Protein AF-A0A5N6I5F0-F1 (afdb_monomer_lite)

Secondary structure (DSSP, 8-state):
-HHHHHHHHHHH-TTS-EEEE---SB-SSHHHHHS-TTHHHIIIIIIHHHHGGGPBPHHHHHHHHHHHHHBTTS--TT-SS--SB---TT-PPB-TTSSBT-SEEEE-TTSPBP--HHHHHHHHHTTHHHHHHHHHHHHHHHHHT-

pLDDT: mean 90.55, std 6.47, range [55.38, 96.44]

Structure (mmCIF, N/CA/C/O backbone):
data_AF-A0A5N6I5F0-F1
#
_entry.id   AF-A0A5N6I5F0-F1
#
loop_
_atom_site.group_PDB
_atom_site.id
_atom_site.type_symbol
_atom_site.label_atom_id
_atom_site.label_alt_id
_atom_site.label_comp_id
_atom_site.label_asym_id
_atom_site.label_entity_id
_atom_site.label_seq_id
_atom_site.pdbx_PDB_ins_code
_atom_site.Cartn_x
_atom_site.Cartn_y
_atom_site.Cartn_z
_atom_site.occupancy
_atom_site.B_iso_or_equiv
_atom_site.auth_seq_id
_atom_site.auth_comp_id
_atom_site.auth_asym_id
_atom_site.auth_atom_id
_atom_site.pdbx_PDB_model_num
ATOM 1 N N . MET A 1 1 ? -7.491 1.303 -7.342 1.00 65.56 1 MET A N 1
ATOM 2 C CA . MET A 1 1 ? -8.040 -0.039 -7.060 1.00 65.56 1 MET A CA 1
ATOM 3 C C . MET A 1 1 ? -7.618 -0.497 -5.669 1.00 65.56 1 MET A C 1
ATOM 5 O O . MET A 1 1 ? -8.425 -0.384 -4.761 1.00 65.56 1 MET A O 1
ATOM 9 N N . THR A 1 2 ? -6.350 -0.867 -5.461 1.00 83.62 2 THR A N 1
ATOM 10 C CA . THR A 1 2 ? -5.879 -1.560 -4.247 1.00 83.62 2 THR A CA 1
ATOM 11 C C . THR A 1 2 ? -6.197 -0.850 -2.929 1.00 83.62 2 THR A C 1
ATOM 13 O O . THR A 1 2 ? -6.735 -1.485 -2.034 1.00 83.62 2 THR A O 1
ATOM 16 N N . SER A 1 3 ? -5.971 0.465 -2.807 1.00 89.12 3 SER A N 1
ATOM 17 C CA . SER A 1 3 ? -6.288 1.199 -1.565 1.00 89.12 3 SER A CA 1
ATOM 18 C C . SER A 1 3 ? -7.762 1.107 -1.162 1.00 89.12 3 SER A C 1
ATOM 20 O O . SER A 1 3 ? -8.067 0.902 0.007 1.00 89.12 3 SER A O 1
ATOM 22 N N . LEU A 1 4 ? -8.668 1.243 -2.135 1.00 91.50 4 LEU A N 1
ATOM 23 C CA . LEU A 1 4 ? -10.109 1.210 -1.889 1.00 91.50 4 LEU A CA 1
ATOM 24 C C . LEU A 1 4 ? -10.593 -0.213 -1.582 1.00 91.50 4 LEU A C 1
ATOM 26 O O . LEU A 1 4 ? -11.449 -0.399 -0.725 1.00 91.50 4 LEU A O 1
ATOM 30 N N . SER A 1 5 ? -9.998 -1.220 -2.228 1.00 91.31 5 SER A N 1
ATOM 31 C CA . SER A 1 5 ? -10.245 -2.628 -1.906 1.00 91.31 5 SER A CA 1
ATOM 32 C C . SER A 1 5 ? -9.801 -2.969 -0.478 1.00 91.31 5 SER A C 1
ATOM 34 O O . SER A 1 5 ? -10.543 -3.629 0.239 1.00 91.31 5 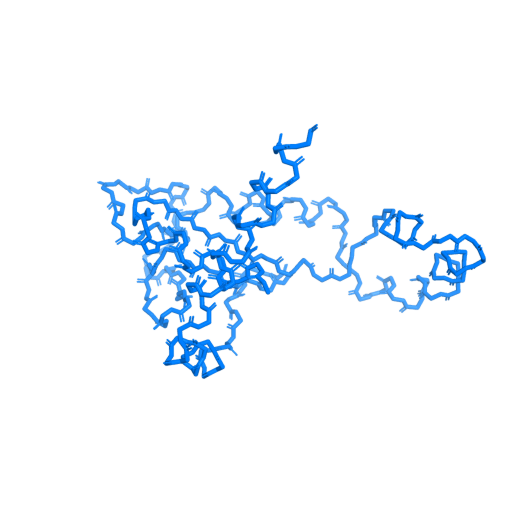SER A O 1
ATOM 36 N N . MET A 1 6 ? -8.639 -2.480 -0.025 1.00 91.69 6 MET A N 1
ATOM 37 C CA . MET A 1 6 ? -8.177 -2.693 1.357 1.00 91.69 6 MET A CA 1
ATOM 38 C C . MET A 1 6 ? -9.091 -2.020 2.385 1.00 91.69 6 MET A C 1
ATOM 40 O O . MET A 1 6 ? -9.350 -2.591 3.439 1.00 91.69 6 MET A O 1
ATOM 44 N N . GLU A 1 7 ? -9.628 -0.837 2.077 1.00 90.94 7 GLU A N 1
ATOM 45 C CA . GLU A 1 7 ? -10.625 -0.174 2.926 1.00 90.94 7 GLU A CA 1
ATOM 46 C C . GLU A 1 7 ? -11.938 -0.973 2.999 1.00 90.94 7 GLU A C 1
ATOM 48 O O . GLU A 1 7 ? -12.493 -1.152 4.086 1.00 90.94 7 GLU A O 1
ATOM 53 N N . HIS A 1 8 ? -12.407 -1.508 1.865 1.00 93.06 8 HIS A N 1
ATOM 54 C CA . HIS A 1 8 ? -13.565 -2.404 1.828 1.00 93.06 8 HIS A CA 1
ATOM 55 C C . HIS A 1 8 ? -13.337 -3.656 2.692 1.00 93.06 8 HIS A C 1
ATOM 57 O O . HIS A 1 8 ? -14.166 -3.988 3.541 1.00 93.06 8 HIS A O 1
ATOM 63 N N . LEU A 1 9 ? -12.183 -4.308 2.533 1.00 93.56 9 LEU A N 1
ATOM 64 C CA . LEU A 1 9 ? -11.816 -5.506 3.285 1.00 93.56 9 LEU A CA 1
ATOM 65 C C . LEU A 1 9 ? -11.667 -5.238 4.786 1.00 93.56 9 LEU A C 1
ATOM 67 O O . LEU A 1 9 ? -12.171 -6.019 5.586 1.00 93.56 9 LEU A O 1
ATOM 71 N N . ALA A 1 10 ? -11.064 -4.118 5.190 1.00 93.00 10 ALA A N 1
ATOM 72 C CA . ALA A 1 10 ? -10.953 -3.741 6.601 1.00 93.00 10 ALA A CA 1
ATOM 73 C C . ALA A 1 10 ? -12.324 -3.491 7.252 1.00 93.00 10 ALA A C 1
ATOM 75 O O . ALA A 1 10 ? -12.526 -3.785 8.432 1.00 93.00 10 ALA A O 1
ATOM 76 N N . LYS A 1 11 ? -13.295 -2.975 6.485 1.00 92.94 11 LYS A N 1
ATOM 77 C CA . LYS A 1 11 ? -14.683 -2.806 6.936 1.00 92.94 11 LYS A CA 1
ATOM 78 C C . LYS A 1 11 ? -15.399 -4.151 7.093 1.00 92.94 11 LYS A C 1
ATOM 80 O O . LYS A 1 11 ? -16.117 -4.328 8.076 1.00 92.94 11 LYS A O 1
ATOM 85 N N . ALA A 1 12 ? -15.203 -5.079 6.155 1.00 94.38 12 ALA A N 1
ATOM 86 C CA . ALA A 1 12 ? -15.799 -6.418 6.187 1.00 94.38 12 ALA A CA 1
ATOM 87 C C . ALA A 1 12 ? -15.151 -7.341 7.240 1.00 94.38 12 ALA A C 1
ATOM 89 O O . ALA A 1 12 ? -15.838 -8.129 7.887 1.00 94.38 12 ALA A O 1
ATOM 90 N N . HIS A 1 13 ? -13.843 -7.197 7.463 1.00 94.94 13 HIS A N 1
ATOM 91 C CA . HIS A 1 13 ? -13.031 -8.022 8.357 1.00 94.94 13 HIS A CA 1
ATOM 92 C C . HIS A 1 13 ? -12.301 -7.154 9.394 1.00 94.94 13 HIS A C 1
ATOM 94 O O . HIS A 1 13 ? -11.076 -7.032 9.359 1.00 94.94 13 HIS A O 1
ATOM 100 N N . PRO A 1 14 ? -13.020 -6.560 10.363 1.00 93.88 14 PRO A N 1
ATOM 101 C CA . PRO A 1 14 ? -12.446 -5.575 11.280 1.00 93.88 14 PRO A CA 1
ATOM 102 C C . PRO A 1 14 ? -11.393 -6.143 12.244 1.00 93.88 14 PRO A C 1
ATOM 104 O O . PRO A 1 14 ? -10.700 -5.370 12.897 1.00 93.88 14 PRO A O 1
ATOM 107 N N . SER A 1 15 ? -11.269 -7.466 12.363 1.00 93.56 15 SER A N 1
ATOM 108 C CA . SER A 1 15 ? -10.224 -8.142 13.146 1.00 93.56 15 SER A CA 1
ATOM 109 C C . SER A 1 15 ? -8.905 -8.328 12.384 1.00 93.56 15 SER A C 1
ATOM 111 O O . SER A 1 15 ? -7.926 -8.788 12.972 1.00 93.56 15 SER A O 1
ATOM 113 N N . VAL A 1 16 ? -8.867 -7.985 11.093 1.00 93.38 16 VAL A N 1
ATOM 114 C CA . VAL A 1 16 ? -7.694 -8.098 10.218 1.00 93.38 16 VAL A CA 1
ATOM 115 C C . VAL A 1 16 ? -7.156 -6.702 9.901 1.00 93.38 16 VAL A C 1
ATOM 117 O O . VAL A 1 16 ? -7.923 -5.757 9.717 1.00 93.38 16 VAL A O 1
ATOM 120 N N . SER A 1 17 ? -5.829 -6.572 9.871 1.00 93.69 17 SER A N 1
ATOM 121 C CA . SER A 1 17 ? -5.149 -5.349 9.445 1.00 93.69 17 SER A CA 1
ATOM 122 C C . SER A 1 17 ? -4.763 -5.456 7.975 1.00 93.69 17 SER A C 1
ATOM 124 O O . SER A 1 17 ? -4.223 -6.476 7.544 1.00 93.69 17 SER A O 1
ATOM 126 N N . PHE A 1 18 ? -5.028 -4.401 7.211 1.00 94.69 18 PHE A N 1
ATOM 127 C CA . PHE A 1 18 ? -4.712 -4.314 5.793 1.00 94.69 18 PHE A CA 1
ATOM 128 C C . PHE A 1 18 ? -3.752 -3.156 5.545 1.00 94.69 18 PHE A C 1
ATOM 130 O O . PHE A 1 18 ? -4.029 -2.005 5.885 1.00 94.69 18 PHE A O 1
ATOM 137 N N . VAL A 1 19 ? -2.621 -3.453 4.912 1.00 93.88 19 VAL A N 1
ATOM 138 C CA . VAL A 1 19 ? -1.569 -2.473 4.642 1.00 93.88 19 VAL A CA 1
ATOM 139 C C . VAL A 1 19 ? -1.305 -2.429 3.143 1.00 93.88 19 VAL A C 1
ATOM 141 O O . VAL A 1 19 ? -0.988 -3.443 2.527 1.00 93.88 19 VAL A O 1
ATOM 144 N N . HIS A 1 20 ? -1.418 -1.245 2.548 1.00 94.00 20 HIS A N 1
ATOM 145 C CA . HIS A 1 20 ? -1.027 -0.993 1.166 1.00 94.00 20 HIS A CA 1
ATOM 146 C C . HIS A 1 20 ? 0.159 -0.028 1.152 1.00 94.00 20 HIS A C 1
ATOM 148 O O . HIS A 1 20 ? 0.057 1.125 1.573 1.00 94.00 20 HIS A O 1
ATOM 154 N N . VAL A 1 21 ? 1.302 -0.529 0.687 1.00 94.25 21 VAL A N 1
ATOM 155 C CA . VAL A 1 21 ? 2.592 0.163 0.745 1.00 94.25 21 VAL A CA 1
ATOM 156 C C . VAL A 1 21 ? 3.009 0.583 -0.655 1.00 94.25 21 VAL A C 1
ATOM 158 O O . VAL A 1 21 ? 2.998 -0.225 -1.581 1.00 94.25 21 VAL A O 1
ATOM 161 N N . TYR A 1 22 ? 3.427 1.836 -0.803 1.00 93.06 22 TYR A N 1
ATOM 162 C CA . TYR A 1 22 ? 4.212 2.269 -1.951 1.00 93.06 22 TYR A CA 1
ATOM 163 C C . TYR A 1 22 ? 5.705 2.187 -1.593 1.00 93.06 22 TYR A C 1
ATOM 165 O O . TYR A 1 22 ? 6.179 3.057 -0.863 1.00 93.06 22 TYR A O 1
ATOM 173 N N . PRO A 1 23 ? 6.461 1.189 -2.092 1.00 92.44 23 PRO A N 1
ATOM 174 C CA . PRO A 1 23 ? 7.854 0.952 -1.697 1.00 92.44 23 PRO A CA 1
ATOM 175 C C . PRO A 1 23 ? 8.847 1.993 -2.234 1.00 92.44 23 PRO A C 1
ATOM 177 O O . PRO A 1 23 ? 10.020 1.949 -1.883 1.00 92.44 23 PRO A O 1
ATOM 180 N N . GLY A 1 24 ? 8.405 2.916 -3.093 1.00 91.12 24 GLY A N 1
ATOM 181 C CA . GLY A 1 24 ? 9.308 3.722 -3.912 1.00 91.12 24 GLY A CA 1
ATOM 182 C C . GLY A 1 24 ? 9.847 2.936 -5.116 1.00 91.12 24 GLY A C 1
ATOM 183 O O . GLY A 1 24 ? 9.388 1.825 -5.391 1.00 91.12 24 GLY A O 1
ATOM 184 N N . PRO A 1 25 ? 10.791 3.510 -5.879 1.00 92.06 25 PRO A N 1
ATOM 185 C CA . PRO A 1 25 ? 11.475 2.791 -6.947 1.00 92.06 25 PRO A CA 1
ATOM 186 C C . PRO A 1 25 ? 12.359 1.695 -6.342 1.00 92.06 25 PRO A C 1
ATOM 188 O O . PRO A 1 25 ? 13.200 1.997 -5.505 1.00 92.06 25 PRO A O 1
ATOM 191 N N . VAL A 1 26 ? 12.202 0.442 -6.771 1.00 92.56 26 VAL A N 1
ATOM 192 C CA . VAL A 1 26 ? 13.017 -0.692 -6.298 1.00 92.56 26 VAL A CA 1
ATOM 193 C C . VAL A 1 26 ? 13.584 -1.436 -7.499 1.00 92.56 26 VAL A C 1
ATOM 195 O O . VAL A 1 26 ? 12.868 -1.669 -8.477 1.00 92.56 26 VAL A O 1
ATOM 198 N N . GLY A 1 27 ? 14.861 -1.822 -7.415 1.00 90.31 27 GLY A N 1
ATOM 199 C CA . GLY A 1 27 ? 15.595 -2.546 -8.460 1.00 90.31 27 GLY A CA 1
ATOM 200 C C . GLY A 1 27 ? 15.126 -3.982 -8.650 1.00 90.31 27 GLY A C 1
ATOM 201 O O . GLY A 1 27 ? 15.829 -4.925 -8.309 1.00 90.31 27 GLY A O 1
ATOM 202 N N . THR A 1 28 ? 13.918 -4.136 -9.179 1.00 91.12 28 THR A N 1
ATOM 203 C CA . THR A 1 28 ? 13.291 -5.412 -9.534 1.00 91.12 28 THR A CA 1
ATOM 204 C C . THR A 1 28 ? 13.263 -5.585 -11.051 1.00 91.12 28 THR A C 1
ATOM 206 O O . THR A 1 28 ? 13.572 -4.665 -11.804 1.00 91.12 28 THR A O 1
ATOM 209 N N . ASN A 1 29 ? 12.801 -6.742 -11.528 1.00 91.75 29 ASN A N 1
ATOM 210 C CA . ASN A 1 29 ? 12.616 -6.985 -12.960 1.00 91.75 29 ASN A CA 1
ATOM 211 C C . ASN A 1 29 ? 11.301 -6.391 -13.529 1.00 91.75 29 ASN A C 1
ATOM 213 O O . ASN A 1 29 ? 10.767 -6.896 -14.517 1.00 91.75 29 ASN A O 1
ATOM 217 N N . ILE A 1 30 ? 10.732 -5.354 -12.895 1.00 91.56 30 ILE A N 1
ATOM 218 C CA . ILE A 1 30 ? 9.392 -4.833 -13.219 1.00 91.56 30 ILE A CA 1
ATOM 219 C C . ILE A 1 30 ? 9.265 -4.377 -14.675 1.00 91.56 30 ILE A C 1
ATOM 221 O O . ILE A 1 30 ? 8.258 -4.677 -15.313 1.00 91.56 30 ILE A O 1
ATOM 225 N N . TYR A 1 31 ? 10.279 -3.711 -15.232 1.00 91.56 31 TYR A N 1
ATOM 226 C CA . TYR A 1 31 ? 10.205 -3.192 -16.600 1.00 91.56 31 TYR A CA 1
ATOM 227 C C . TYR A 1 31 ? 10.262 -4.301 -17.647 1.00 91.56 31 TYR A C 1
ATOM 229 O O . TYR A 1 31 ? 9.506 -4.250 -18.612 1.00 91.56 31 TYR A O 1
ATOM 237 N N . SER A 1 32 ? 11.091 -5.327 -17.444 1.00 93.25 32 SER A N 1
ATOM 238 C CA . SER A 1 32 ? 11.153 -6.483 -18.349 1.00 93.25 32 SER A CA 1
ATOM 239 C C . SER A 1 32 ? 9.885 -7.332 -18.291 1.00 93.25 32 SER A C 1
ATOM 241 O O . SER A 1 32 ? 9.495 -7.905 -19.301 1.00 93.25 32 SER A O 1
ATOM 243 N N . ASN A 1 33 ? 9.228 -7.395 -17.129 1.00 93.69 33 ASN A N 1
ATOM 244 C CA . ASN A 1 33 ? 7.966 -8.120 -16.968 1.00 93.69 33 ASN A CA 1
ATOM 245 C C . ASN A 1 33 ? 6.752 -7.327 -17.481 1.00 93.69 33 ASN A C 1
ATOM 247 O O . ASN A 1 33 ? 5.751 -7.928 -17.857 1.00 93.69 33 ASN A O 1
ATOM 251 N N . SER A 1 34 ? 6.822 -5.992 -17.475 1.00 92.88 34 SER A N 1
ATOM 252 C CA . SER A 1 34 ? 5.698 -5.125 -17.863 1.00 92.88 34 SER A CA 1
ATOM 253 C C . SER A 1 34 ? 5.728 -4.720 -19.336 1.00 92.88 34 SER A C 1
ATOM 255 O O . SER A 1 34 ? 4.679 -4.410 -19.898 1.00 92.88 34 SER A O 1
ATOM 257 N N . PHE A 1 35 ? 6.908 -4.701 -19.965 1.00 93.75 35 PHE A N 1
ATOM 258 C CA . PHE A 1 35 ? 7.078 -4.208 -21.330 1.00 93.75 35 PHE A CA 1
ATOM 259 C C . PHE A 1 35 ? 7.957 -5.138 -22.178 1.00 93.75 35 PHE A C 1
ATOM 261 O O . PHE A 1 35 ? 9.001 -5.603 -21.713 1.00 93.75 35 PHE A O 1
ATOM 268 N N . PRO A 1 36 ? 7.605 -5.361 -23.456 1.00 94.06 36 PRO A N 1
ATOM 269 C CA . PRO A 1 36 ? 8.487 -6.055 -24.383 1.00 94.06 36 PRO A CA 1
ATOM 270 C C . PRO A 1 36 ? 9.693 -5.173 -24.773 1.00 94.06 36 PRO A C 1
ATOM 272 O O . PRO A 1 36 ? 9.612 -3.937 -24.724 1.00 94.06 36 PRO A O 1
ATOM 275 N N . PRO A 1 37 ? 10.817 -5.769 -25.208 1.00 93.12 37 PRO A N 1
ATOM 276 C CA . PRO A 1 37 ? 11.868 -5.031 -25.904 1.00 93.12 37 PRO A CA 1
ATOM 277 C C . PRO A 1 37 ? 11.310 -4.318 -27.153 1.00 93.12 37 PRO A C 1
ATOM 279 O O . PRO A 1 37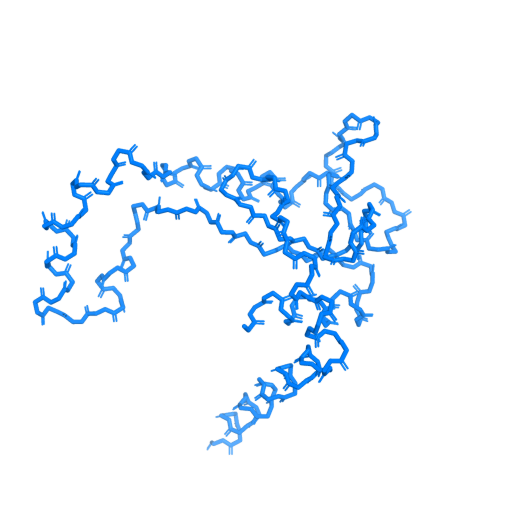 ? 10.422 -4.865 -27.810 1.00 93.12 37 PRO A O 1
ATOM 282 N N . PRO A 1 38 ? 11.802 -3.114 -27.508 1.00 94.62 38 PRO A N 1
ATOM 283 C CA . PRO A 1 38 ? 12.952 -2.404 -26.930 1.00 94.62 38 PRO A CA 1
ATOM 284 C C . PRO A 1 38 ? 12.625 -1.514 -25.714 1.00 94.62 38 PRO A C 1
ATOM 286 O O . PRO A 1 38 ? 13.533 -0.920 -25.133 1.00 94.62 38 PRO A O 1
ATOM 289 N N . ILE A 1 39 ? 11.353 -1.406 -25.312 1.00 95.12 39 ILE A N 1
ATOM 290 C CA . ILE A 1 39 ? 10.913 -0.488 -24.245 1.00 95.12 39 ILE A CA 1
ATOM 291 C C . ILE A 1 39 ? 11.548 -0.872 -22.906 1.00 95.12 39 ILE A C 1
ATOM 293 O O . ILE A 1 39 ? 12.120 -0.022 -22.226 1.00 95.12 39 ILE A O 1
ATOM 297 N N . SER A 1 40 ? 11.515 -2.156 -22.545 1.00 93.69 40 SER A N 1
ATOM 298 C CA . SER A 1 40 ? 12.144 -2.634 -21.309 1.00 93.69 40 SER A CA 1
ATOM 299 C C . SER A 1 40 ? 13.653 -2.387 -21.281 1.00 93.69 40 SER A C 1
ATOM 301 O O . SER A 1 40 ? 14.179 -1.953 -20.259 1.00 93.69 40 SER A O 1
ATOM 303 N N . THR A 1 41 ? 14.349 -2.572 -22.407 1.00 93.50 41 THR A N 1
ATOM 304 C CA . THR A 1 41 ? 15.784 -2.278 -22.549 1.00 93.50 41 THR A CA 1
ATOM 305 C C . THR A 1 41 ? 16.084 -0.799 -22.302 1.00 93.50 41 THR A C 1
ATOM 307 O O . THR A 1 41 ? 17.015 -0.479 -21.563 1.00 93.50 41 THR A O 1
ATOM 310 N N . PHE A 1 42 ? 15.277 0.107 -22.864 1.00 95.12 42 PHE A N 1
ATOM 311 C CA . PHE A 1 42 ? 15.423 1.545 -22.638 1.00 95.12 42 PHE A CA 1
ATOM 312 C C . PHE A 1 42 ? 15.247 1.916 -21.159 1.00 95.12 42 PHE A C 1
ATOM 314 O O . PHE A 1 42 ? 16.062 2.658 -20.612 1.00 95.12 42 PHE A O 1
ATOM 321 N N . TYR A 1 43 ? 14.239 1.364 -20.480 1.00 92.19 43 TYR A N 1
ATOM 322 C CA . TYR A 1 43 ? 14.052 1.631 -19.053 1.00 92.19 43 TYR A CA 1
ATOM 323 C C . TYR A 1 43 ? 15.178 1.044 -18.194 1.00 92.19 43 TYR A C 1
ATOM 325 O O . TYR A 1 43 ? 15.716 1.745 -17.340 1.00 92.19 43 TYR A O 1
ATOM 333 N N . ASN A 1 44 ? 15.580 -0.203 -18.445 1.00 91.06 44 ASN A N 1
ATOM 334 C CA . ASN A 1 44 ? 16.590 -0.895 -17.641 1.00 91.06 44 ASN A CA 1
ATOM 335 C C . ASN A 1 44 ? 18.009 -0.339 -17.817 1.00 91.06 44 ASN A C 1
ATOM 337 O O . ASN A 1 44 ? 18.789 -0.373 -16.871 1.00 91.06 44 ASN A O 1
ATOM 341 N N . HIS A 1 45 ? 18.366 0.156 -19.005 1.00 92.56 45 HIS A N 1
ATOM 342 C CA . HIS A 1 45 ? 19.731 0.622 -19.281 1.00 92.56 45 HIS A CA 1
ATOM 343 C C . HIS A 1 45 ? 19.840 2.136 -19.458 1.00 92.56 45 HIS A C 1
ATOM 345 O O . HIS A 1 45 ? 20.869 2.708 -19.116 1.00 92.56 45 HIS A O 1
ATOM 351 N N . GLY A 1 46 ? 18.797 2.790 -19.971 1.00 93.06 46 GLY A N 1
ATOM 352 C CA . GLY A 1 46 ? 18.764 4.241 -20.149 1.00 93.06 46 GLY A CA 1
ATOM 353 C C . GLY A 1 46 ? 18.278 4.964 -18.898 1.00 93.06 46 GLY A C 1
ATOM 354 O O . GLY A 1 46 ? 18.975 5.821 -18.363 1.00 93.06 46 GLY A O 1
ATOM 355 N N . MET A 1 47 ? 17.088 4.607 -18.407 1.00 92.00 47 MET A N 1
ATOM 356 C CA . MET A 1 47 ? 16.454 5.322 -17.290 1.00 92.00 47 MET A CA 1
ATOM 357 C C . MET A 1 47 ? 16.941 4.862 -15.914 1.00 92.00 47 MET A C 1
ATOM 359 O O . MET A 1 47 ? 17.080 5.682 -15.008 1.00 92.00 47 MET A O 1
ATOM 363 N N . TRP A 1 48 ? 17.205 3.566 -15.733 1.00 91.69 48 TRP A N 1
ATOM 364 C CA . TRP A 1 48 ? 17.538 3.009 -14.422 1.00 91.69 48 TRP A CA 1
ATOM 365 C C . TRP A 1 48 ? 18.762 3.655 -13.754 1.00 91.69 48 TRP A C 1
ATOM 367 O O . TRP A 1 48 ? 18.639 4.008 -12.582 1.00 91.69 48 TRP A O 1
ATOM 377 N N . PRO A 1 49 ? 19.895 3.915 -14.443 1.00 90.56 49 PRO A N 1
ATOM 378 C CA . PRO A 1 49 ? 21.037 4.589 -13.818 1.00 90.56 49 PRO A CA 1
ATOM 379 C C . PRO A 1 49 ? 20.703 5.986 -13.275 1.00 90.56 49 PRO A C 1
ATOM 381 O O . PRO A 1 49 ? 21.283 6.408 -12.278 1.00 90.56 49 PRO A O 1
ATOM 384 N N . LEU A 1 50 ? 19.745 6.688 -13.894 1.00 91.50 50 LEU A N 1
ATOM 385 C CA . LEU A 1 50 ? 19.269 7.995 -13.436 1.00 91.50 50 LEU A CA 1
ATOM 386 C C . LEU A 1 50 ? 18.316 7.881 -12.236 1.00 91.50 50 LEU A C 1
ATOM 388 O O . LEU A 1 50 ? 18.305 8.748 -11.367 1.00 91.50 50 LEU A O 1
ATOM 392 N N . MET A 1 51 ? 17.510 6.819 -12.181 1.00 89.69 51 MET A N 1
ATOM 393 C CA . MET A 1 51 ? 16.560 6.578 -11.088 1.00 89.69 51 MET A CA 1
ATOM 394 C C . MET A 1 51 ? 17.213 5.942 -9.855 1.00 89.69 51 MET A C 1
ATOM 396 O O . MET A 1 51 ? 16.737 6.151 -8.740 1.00 89.69 51 MET A O 1
ATOM 400 N N . TRP A 1 52 ? 18.295 5.183 -10.048 1.00 91.00 52 TRP A N 1
ATOM 401 C CA . TRP A 1 52 ? 18.984 4.406 -9.017 1.00 91.00 52 TRP A CA 1
ATOM 402 C C . TRP A 1 52 ? 19.336 5.199 -7.746 1.00 91.00 52 TRP A C 1
ATOM 404 O O . TRP A 1 52 ? 19.046 4.692 -6.661 1.00 91.00 52 TRP A O 1
ATOM 414 N N . PRO A 1 53 ? 19.873 6.437 -7.811 1.00 91.69 53 PRO A N 1
ATOM 415 C CA . PRO A 1 53 ? 20.201 7.207 -6.607 1.00 91.69 53 PRO A CA 1
ATOM 416 C C . PRO A 1 53 ? 18.995 7.532 -5.714 1.00 91.69 53 PRO A C 1
ATOM 418 O O . PRO A 1 53 ? 19.167 7.823 -4.536 1.00 91.69 53 PRO A O 1
ATOM 421 N N . PHE A 1 54 ? 17.780 7.483 -6.267 1.00 90.94 54 PHE A N 1
ATOM 422 C CA . PHE A 1 54 ? 16.522 7.724 -5.555 1.00 90.94 54 PHE A CA 1
ATOM 423 C C . PHE A 1 54 ? 15.726 6.431 -5.323 1.00 90.94 54 PHE A C 1
ATOM 425 O O . PHE A 1 54 ? 14.542 6.482 -4.978 1.00 90.94 54 PHE A O 1
ATOM 432 N N . SER A 1 55 ? 16.348 5.275 -5.568 1.00 92.19 55 SER A N 1
ATOM 433 C CA . SER A 1 55 ? 15.738 3.964 -5.372 1.00 92.19 55 SER A CA 1
ATOM 434 C C . SER A 1 55 ? 15.970 3.440 -3.957 1.00 92.19 55 SER A C 1
ATOM 436 O O . SER A 1 55 ? 16.950 3.781 -3.298 1.00 92.19 55 SER A O 1
ATOM 438 N N . VAL A 1 56 ? 15.050 2.600 -3.497 1.00 93.69 56 VAL A N 1
ATOM 439 C CA . VAL A 1 56 ? 15.184 1.823 -2.267 1.00 93.69 56 VAL A CA 1
ATOM 440 C C . VAL A 1 56 ? 15.840 0.492 -2.619 1.00 93.69 56 VAL A C 1
ATOM 442 O O . VAL A 1 56 ? 15.475 -0.154 -3.610 1.00 93.69 56 VAL A O 1
ATOM 445 N N . GLY A 1 57 ? 16.810 0.068 -1.807 1.00 93.81 57 GLY A N 1
ATOM 446 C CA . GLY A 1 57 ? 17.471 -1.220 -1.994 1.00 93.81 57 GLY A CA 1
ATOM 447 C C . GLY A 1 57 ? 16.468 -2.375 -1.915 1.00 93.81 57 GLY A C 1
ATOM 448 O O . GLY A 1 57 ? 15.519 -2.335 -1.135 1.00 93.81 57 GLY A O 1
ATOM 449 N N . LEU A 1 58 ? 16.672 -3.436 -2.701 1.00 94.19 58 LEU A N 1
ATOM 450 C CA . LEU A 1 58 ? 15.750 -4.580 -2.718 1.00 94.19 58 LEU A CA 1
ATOM 451 C C . LEU A 1 58 ? 15.605 -5.233 -1.332 1.00 94.19 58 LEU A C 1
ATOM 453 O O . LEU A 1 58 ? 14.489 -5.510 -0.895 1.00 94.19 58 LEU A O 1
ATOM 457 N N . HIS A 1 59 ? 16.728 -5.442 -0.638 1.00 95.69 59 HIS A N 1
ATOM 458 C CA . HIS A 1 59 ? 16.746 -6.024 0.707 1.00 95.69 59 HIS A CA 1
ATOM 459 C C . HIS A 1 59 ? 16.065 -5.108 1.726 1.00 95.69 59 HIS A C 1
ATOM 461 O O . HIS A 1 59 ? 15.161 -5.536 2.435 1.00 95.69 59 HIS A O 1
ATOM 467 N N . GLU A 1 60 ? 16.422 -3.824 1.704 1.00 94.88 60 GLU A N 1
ATOM 468 C CA . GLU A 1 60 ? 15.834 -2.794 2.559 1.00 94.88 60 GLU A CA 1
ATOM 469 C C . GLU A 1 60 ? 14.313 -2.695 2.373 1.00 94.88 60 GLU A C 1
ATOM 471 O O . GLU A 1 60 ? 13.560 -2.633 3.344 1.00 94.88 60 GLU A O 1
ATOM 476 N N . SER A 1 61 ? 13.829 -2.727 1.127 1.00 95.38 61 SER A N 1
ATOM 477 C CA . SER A 1 61 ? 12.394 -2.766 0.844 1.00 95.38 61 SER A CA 1
ATOM 478 C C . SER A 1 61 ? 11.744 -3.992 1.492 1.00 95.38 61 SER A C 1
ATOM 480 O O . SER A 1 61 ? 10.675 -3.867 2.089 1.00 95.38 61 SER A O 1
ATOM 482 N N . GLY A 1 62 ? 12.379 -5.165 1.410 1.00 94.75 62 GLY A N 1
ATOM 483 C CA . GLY A 1 62 ? 11.908 -6.391 2.060 1.00 94.75 62 GLY A CA 1
ATOM 484 C C . GLY A 1 62 ? 11.843 -6.275 3.585 1.00 94.75 62 GLY A C 1
ATOM 485 O O . GLY A 1 62 ? 10.807 -6.575 4.176 1.00 94.75 62 GLY A O 1
ATOM 486 N N . GLU A 1 63 ? 1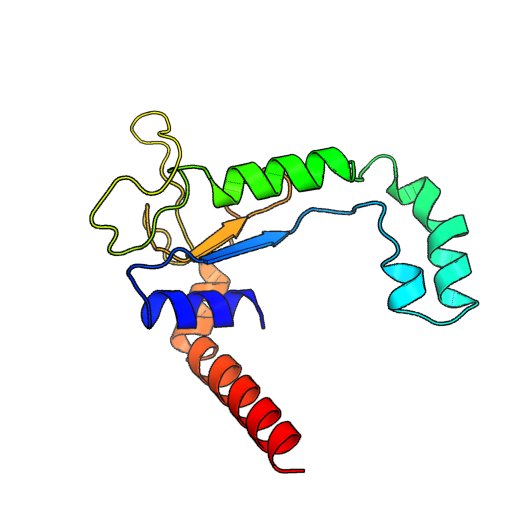2.903 -5.771 4.217 1.00 95.94 63 GLU A N 1
ATOM 487 C CA . GLU A 1 63 ? 12.970 -5.541 5.667 1.00 95.94 63 GLU A CA 1
ATOM 488 C C . GLU A 1 63 ? 11.867 -4.588 6.142 1.00 95.94 63 GLU A C 1
ATOM 490 O O . GLU A 1 63 ? 11.191 -4.855 7.136 1.00 95.94 63 GLU A O 1
ATOM 495 N N . ARG A 1 64 ? 11.608 -3.514 5.388 1.00 95.50 64 ARG A N 1
ATOM 496 C CA . ARG A 1 64 ? 10.524 -2.565 5.686 1.00 95.50 64 ARG A CA 1
ATOM 497 C C . ARG A 1 64 ? 9.145 -3.214 5.579 1.00 95.50 64 ARG A C 1
ATOM 499 O O . ARG A 1 64 ? 8.290 -2.970 6.424 1.00 95.50 64 ARG A O 1
ATOM 506 N N . HIS A 1 65 ? 8.918 -4.080 4.588 1.00 95.38 65 HIS A N 1
ATOM 507 C CA . HIS A 1 65 ? 7.653 -4.822 4.486 1.00 95.38 65 HIS A CA 1
ATOM 508 C C . HIS A 1 65 ? 7.485 -5.819 5.631 1.00 95.38 65 HIS A C 1
ATOM 510 O O . HIS A 1 65 ? 6.389 -5.928 6.179 1.00 95.38 65 HIS A O 1
ATOM 516 N N . LEU A 1 66 ? 8.562 -6.497 6.037 1.00 95.31 66 LEU A N 1
ATOM 517 C CA . LEU A 1 66 ? 8.545 -7.364 7.210 1.00 95.31 66 LEU A CA 1
ATOM 518 C C . LEU A 1 66 ? 8.202 -6.571 8.476 1.00 95.31 66 LEU A C 1
ATOM 520 O O . LEU A 1 66 ? 7.361 -7.015 9.257 1.00 95.31 66 LEU A O 1
ATOM 524 N N . PHE A 1 67 ? 8.781 -5.381 8.654 1.00 94.75 67 PHE A N 1
ATOM 525 C CA . PHE A 1 67 ? 8.420 -4.478 9.746 1.00 94.75 67 PHE A CA 1
ATOM 526 C C . PHE A 1 67 ? 6.933 -4.096 9.705 1.00 94.75 67 PHE A C 1
ATOM 528 O O . PHE A 1 67 ? 6.247 -4.240 10.713 1.00 94.75 67 PHE A O 1
ATOM 535 N N . HIS A 1 68 ? 6.395 -3.686 8.551 1.00 93.81 68 HIS A N 1
ATOM 536 C CA . HIS A 1 68 ? 4.971 -3.342 8.427 1.00 93.81 68 HIS A CA 1
ATOM 537 C C . HIS A 1 68 ? 4.032 -4.499 8.798 1.00 93.81 68 HIS A C 1
ATOM 539 O O . HIS A 1 68 ? 2.972 -4.263 9.369 1.00 93.81 68 HIS A O 1
ATOM 545 N N . LEU A 1 69 ? 4.414 -5.738 8.478 1.00 92.62 69 LEU A N 1
ATOM 546 C CA . LEU A 1 69 ? 3.617 -6.934 8.763 1.00 92.62 69 LEU A CA 1
ATOM 547 C C . LEU A 1 69 ? 3.710 -7.392 10.220 1.00 92.62 69 LEU A C 1
ATOM 549 O O . LEU A 1 69 ? 2.768 -7.986 10.738 1.00 92.62 69 LEU A O 1
ATOM 553 N N . SER A 1 70 ? 4.857 -7.169 10.857 1.00 93.81 70 SER A N 1
ATOM 554 C CA . SER A 1 70 ? 5.150 -7.696 12.191 1.00 93.81 70 SER A CA 1
ATOM 555 C C . SER A 1 70 ? 4.993 -6.669 13.301 1.00 93.81 70 SER A C 1
ATOM 557 O O . SER A 1 70 ? 4.945 -7.074 14.452 1.00 93.81 70 SER A O 1
ATOM 559 N N . SER A 1 71 ? 4.912 -5.373 13.005 1.00 93.62 71 SER A N 1
ATOM 560 C CA . SER A 1 71 ? 4.850 -4.306 14.007 1.00 93.62 71 SER A CA 1
ATOM 561 C C . SER A 1 71 ? 3.432 -4.051 14.523 1.00 93.62 71 SER A C 1
ATOM 563 O O . SER A 1 71 ? 2.487 -3.918 13.745 1.00 93.62 71 SER A O 1
ATOM 565 N N . ALA A 1 72 ? 3.301 -3.838 15.837 1.00 93.94 72 ALA A N 1
ATOM 566 C CA . ALA A 1 72 ? 2.058 -3.401 16.476 1.00 93.94 72 ALA A CA 1
ATOM 567 C C . ALA A 1 72 ? 1.644 -1.960 16.124 1.00 93.94 72 ALA A C 1
ATOM 569 O O . ALA A 1 72 ? 0.585 -1.501 16.553 1.00 93.94 72 ALA A O 1
ATOM 570 N N . ARG A 1 73 ? 2.440 -1.252 15.311 1.00 93.50 73 ARG A N 1
ATOM 571 C CA . ARG A 1 73 ? 2.130 0.078 14.770 1.00 93.50 73 ARG A CA 1
ATOM 572 C C . ARG A 1 73 ? 0.887 0.101 13.876 1.00 93.50 73 ARG A C 1
ATOM 574 O O . ARG A 1 73 ? 0.222 1.136 13.800 1.00 93.50 73 ARG A O 1
ATOM 581 N N . TYR A 1 74 ? 0.559 -1.008 13.209 1.00 94.06 74 TYR A N 1
ATOM 582 C CA . TYR A 1 74 ? -0.527 -1.088 12.220 1.00 94.06 74 TYR A CA 1
ATOM 583 C C . TYR A 1 74 ? -1.616 -2.103 12.627 1.00 94.06 74 TYR A C 1
ATOM 585 O O . TYR A 1 74 ? -1.812 -3.101 11.930 1.00 94.06 74 TYR A O 1
ATOM 593 N N . PRO A 1 75 ? -2.328 -1.907 13.753 1.00 94.00 75 PRO A N 1
ATOM 594 C CA . PRO A 1 75 ? -3.284 -2.892 14.254 1.00 94.00 75 PRO A CA 1
ATOM 595 C C . PRO A 1 75 ? -4.601 -2.919 13.460 1.00 94.00 75 PRO A C 1
ATOM 597 O O . PRO A 1 75 ? -4.994 -1.960 12.800 1.00 94.00 75 PRO A O 1
ATOM 600 N N . ALA A 1 76 ? -5.338 -4.022 13.560 1.00 94.31 76 ALA A N 1
ATOM 601 C CA . ALA A 1 76 ? -6.707 -4.110 13.069 1.00 94.31 76 ALA A CA 1
ATOM 602 C C . ALA A 1 76 ? -7.659 -3.224 13.890 1.00 94.31 76 ALA A C 1
ATOM 604 O O . ALA A 1 76 ? -7.418 -2.943 15.065 1.00 94.31 76 ALA A O 1
ATOM 605 N N . LYS A 1 77 ? -8.809 -2.868 13.306 1.00 92.81 77 LYS A N 1
ATOM 606 C CA . LYS A 1 77 ? -9.810 -2.007 13.958 1.00 92.81 77 LYS A CA 1
ATOM 607 C C . LYS A 1 77 ? -10.404 -2.606 15.236 1.00 92.81 77 LYS A C 1
ATOM 609 O O . LYS A 1 77 ? -10.741 -1.888 16.171 1.00 92.81 77 LYS A O 1
ATOM 614 N N . LYS A 1 78 ? -10.594 -3.923 15.252 1.00 91.38 78 LYS A N 1
ATOM 615 C CA . LYS A 1 78 ? -11.148 -4.709 16.362 1.00 91.38 78 LYS A CA 1
ATOM 616 C C . LYS A 1 78 ? -10.186 -5.838 16.741 1.00 91.38 78 LYS A C 1
ATOM 618 O O . LYS A 1 78 ? -10.566 -7.007 16.743 1.00 91.38 78 LYS A O 1
ATOM 623 N N . GLY A 1 79 ? -8.929 -5.495 17.017 1.00 78.94 79 GLY A N 1
ATOM 624 C CA . GLY A 1 79 ? -7.960 -6.435 17.582 1.00 78.94 79 GLY A CA 1
ATOM 625 C C . GLY A 1 79 ? -8.277 -6.747 19.050 1.00 78.94 79 GLY A C 1
ATOM 626 O O . GLY A 1 79 ? -8.504 -5.838 19.841 1.00 78.94 79 GLY A O 1
ATOM 627 N N . THR A 1 80 ? -8.304 -8.029 19.420 1.00 67.31 80 THR A N 1
ATOM 628 C CA . THR A 1 80 ? -8.531 -8.487 20.808 1.00 67.31 80 THR A CA 1
ATOM 629 C C . THR A 1 80 ? -7.235 -8.684 21.602 1.00 67.31 80 THR A C 1
ATOM 631 O O . THR A 1 80 ? -7.283 -8.855 22.816 1.00 67.31 80 THR A O 1
ATOM 634 N N . MET A 1 81 ? -6.079 -8.648 20.933 1.00 72.19 81 MET A N 1
ATOM 635 C CA . MET A 1 81 ? -4.739 -8.779 21.514 1.00 72.19 81 MET A CA 1
ATOM 636 C C . MET A 1 81 ? -3.772 -7.806 20.828 1.00 72.19 81 MET A C 1
ATOM 638 O O . MET A 1 81 ? -4.083 -7.290 19.753 1.00 72.19 81 MET A O 1
ATOM 642 N N . ILE A 1 82 ? -2.596 -7.576 21.424 1.00 72.00 82 ILE A N 1
ATOM 643 C CA . ILE A 1 82 ? -1.502 -6.858 20.753 1.00 72.00 82 ILE A CA 1
ATOM 644 C C . ILE A 1 82 ? -1.124 -7.657 19.499 1.00 72.00 82 ILE A C 1
ATOM 646 O O . ILE A 1 82 ? -0.685 -8.803 19.590 1.00 72.00 82 ILE A O 1
ATOM 650 N N . GLN A 1 83 ? -1.353 -7.070 18.325 1.00 79.25 83 GLN A N 1
ATOM 651 C CA . GLN A 1 83 ? -1.065 -7.694 17.036 1.00 79.25 83 GLN A CA 1
ATOM 652 C C . GLN A 1 83 ? 0.338 -7.291 16.586 1.00 79.25 83 GLN A C 1
ATOM 654 O O . GLN A 1 83 ? 0.516 -6.199 16.065 1.00 79.25 83 GLN A O 1
ATOM 659 N N . GLY A 1 84 ? 1.319 -8.173 16.784 1.00 88.12 84 GLY A N 1
ATOM 660 C CA . GLY A 1 84 ? 2.706 -7.946 16.373 1.00 88.12 84 GLY A CA 1
ATOM 661 C C . GLY A 1 84 ? 3.649 -7.549 17.513 1.00 88.12 84 GLY A C 1
ATOM 662 O O . GLY A 1 84 ? 3.302 -7.597 18.692 1.00 88.12 84 GLY A O 1
ATOM 663 N N . VAL A 1 85 ? 4.874 -7.186 17.142 1.00 92.69 85 VAL A N 1
ATOM 664 C CA . VAL A 1 85 ? 5.944 -6.705 18.014 1.00 92.69 85 VAL A CA 1
ATOM 665 C C . VAL A 1 85 ? 5.531 -5.353 18.604 1.00 92.69 85 VAL A C 1
ATOM 667 O O . VAL A 1 85 ? 5.233 -4.437 17.832 1.00 92.69 85 VAL A O 1
ATOM 670 N N . PRO A 1 86 ? 5.501 -5.205 19.941 1.00 91.06 86 PRO A N 1
ATOM 671 C CA . PRO A 1 86 ? 5.108 -3.963 20.595 1.00 91.06 86 PRO A CA 1
ATOM 672 C C . PRO A 1 86 ? 5.928 -2.759 20.124 1.00 91.06 86 PRO A C 1
ATOM 674 O O . PRO A 1 86 ? 7.135 -2.862 19.910 1.00 91.06 86 PRO A O 1
ATOM 677 N N . VAL A 1 87 ? 5.263 -1.613 20.010 1.00 88.69 87 VAL A N 1
ATOM 678 C CA . VAL A 1 87 ? 5.882 -0.309 19.734 1.00 88.69 87 VAL A CA 1
ATOM 679 C C . VAL A 1 87 ? 5.714 0.613 20.936 1.00 88.69 87 VAL A C 1
ATOM 681 O O . VAL A 1 87 ? 4.988 0.285 21.879 1.00 88.69 87 VAL A O 1
ATOM 684 N N . GLU A 1 88 ? 6.393 1.759 20.919 1.00 86.88 88 GLU A N 1
ATOM 685 C CA . GLU A 1 88 ? 6.272 2.745 21.989 1.00 86.88 88 GLU A CA 1
ATOM 686 C C . GLU A 1 88 ? 4.806 3.181 22.192 1.00 86.88 88 GLU A C 1
ATOM 688 O O . GLU A 1 88 ? 4.035 3.281 21.227 1.00 86.88 88 GLU A O 1
ATOM 693 N N . PRO A 1 89 ? 4.383 3.446 23.442 1.00 78.06 89 PRO A N 1
ATOM 694 C CA . PRO A 1 89 ? 3.033 3.917 23.718 1.00 78.06 89 PRO A CA 1
ATOM 695 C C . PRO A 1 89 ? 2.698 5.177 22.910 1.00 78.06 89 PRO A C 1
ATOM 697 O O . PRO A 1 89 ? 3.393 6.184 22.994 1.00 78.06 89 PRO A O 1
ATOM 700 N N . GLY A 1 90 ? 1.604 5.129 22.147 1.00 77.12 90 GLY A N 1
ATOM 701 C CA . GLY A 1 90 ? 1.156 6.247 21.309 1.00 77.12 90 GLY A CA 1
ATOM 702 C C . GLY A 1 90 ? 1.655 6.210 19.864 1.00 77.12 90 GLY A C 1
ATOM 703 O O . GLY A 1 90 ? 1.177 7.000 19.054 1.00 77.12 90 GLY A O 1
ATOM 704 N N . ASP A 1 91 ? 2.511 5.254 19.501 1.00 87.44 91 ASP A N 1
ATOM 705 C CA . ASP A 1 91 ? 3.054 5.121 18.145 1.00 87.44 91 ASP A CA 1
ATOM 706 C C . ASP A 1 91 ? 2.135 4.348 17.176 1.00 87.44 91 ASP A C 1
ATOM 708 O O . ASP A 1 91 ? 2.565 3.736 16.200 1.00 87.44 91 ASP A O 1
ATOM 712 N N . VAL A 1 92 ? 0.826 4.352 17.439 1.00 91.38 92 VAL A N 1
ATOM 713 C CA . VAL A 1 92 ? -0.164 3.693 16.581 1.00 91.38 92 VAL A CA 1
ATOM 714 C C . VAL A 1 92 ? -0.414 4.550 15.343 1.00 91.38 92 VAL A C 1
ATOM 716 O O . VAL A 1 92 ? -0.806 5.716 15.438 1.00 91.38 92 VAL A O 1
ATOM 719 N N . ALA A 1 93 ? -0.248 3.964 14.158 1.00 92.00 93 ALA A N 1
ATOM 720 C CA . ALA A 1 93 ? -0.466 4.673 12.908 1.00 92.00 93 ALA A CA 1
ATOM 721 C C . ALA A 1 93 ? -1.933 5.109 12.754 1.00 92.00 93 ALA A C 1
ATOM 723 O O . ALA A 1 93 ? -2.877 4.385 13.094 1.00 92.00 93 ALA A O 1
ATOM 724 N N . LYS A 1 94 ? -2.124 6.294 12.168 1.00 92.44 94 LYS A N 1
ATOM 725 C CA . LYS A 1 94 ? -3.426 6.738 11.660 1.00 92.44 94 LYS A CA 1
ATOM 726 C C . LYS A 1 94 ? -3.685 6.042 10.333 1.00 92.44 94 LYS A C 1
ATOM 728 O O . LYS A 1 94 ? -2.832 6.085 9.456 1.00 92.44 94 LYS A O 1
ATOM 733 N N . GLY A 1 95 ? -4.825 5.391 10.167 1.00 90.06 95 GLY A N 1
ATOM 734 C CA . GLY A 1 95 ? -5.127 4.759 8.883 1.00 90.06 95 GLY A CA 1
ATOM 735 C C . GLY A 1 95 ? -5.979 5.635 7.968 1.00 90.06 95 GLY A C 1
ATOM 736 O O . GLY A 1 95 ? -6.008 6.862 8.099 1.00 90.06 95 GLY A O 1
ATOM 737 N N . THR A 1 96 ? -6.674 5.014 7.017 1.00 89.62 96 THR A N 1
ATOM 738 C CA . THR A 1 96 ? -7.423 5.713 5.955 1.00 89.62 96 THR A CA 1
ATOM 739 C C . THR A 1 96 ? -8.609 6.536 6.462 1.00 89.62 96 THR A C 1
ATOM 741 O O . THR A 1 96 ? -9.007 7.499 5.804 1.00 89.62 96 THR A O 1
ATOM 744 N N . THR A 1 97 ? -9.149 6.212 7.642 1.00 87.00 97 THR A N 1
ATOM 745 C CA . THR A 1 97 ? -10.213 6.995 8.298 1.00 87.00 97 THR A CA 1
ATOM 746 C C . THR A 1 97 ? -9.681 8.194 9.086 1.00 87.00 97 THR A C 1
ATOM 748 O O . THR A 1 97 ? -10.466 9.000 9.570 1.00 87.00 97 THR A O 1
ATOM 751 N N . GLY A 1 98 ? -8.358 8.322 9.228 1.00 86.69 98 GLY A N 1
ATOM 752 C CA . GLY A 1 98 ? -7.706 9.339 10.057 1.00 86.69 98 GLY A CA 1
ATOM 753 C C . GLY A 1 98 ? -7.641 9.005 11.548 1.00 86.69 98 GLY A C 1
ATOM 754 O O . GLY A 1 98 ? -6.899 9.658 12.283 1.00 86.69 98 GLY A O 1
ATOM 755 N N . GLU A 1 99 ? -8.336 7.955 11.981 1.00 88.19 99 GLU A N 1
ATOM 756 C CA . GLU A 1 99 ? -8.268 7.424 13.340 1.00 88.19 99 GLU A CA 1
ATOM 757 C C . GLU A 1 99 ? -7.016 6.550 13.516 1.00 88.19 99 GLU A C 1
ATOM 759 O O . GLU A 1 99 ? -6.589 5.836 12.596 1.00 88.19 99 GLU A O 1
ATOM 764 N N . GLY A 1 100 ? -6.426 6.597 14.713 1.00 89.62 100 GLY A N 1
ATOM 765 C CA . GLY A 1 100 ? -5.405 5.633 15.117 1.00 89.62 100 GLY A CA 1
ATOM 766 C C . GLY A 1 100 ? -6.009 4.231 15.152 1.00 89.62 100 GLY A C 1
ATOM 767 O O . GLY A 1 100 ? -7.115 4.052 15.656 1.00 89.62 100 GLY A O 1
ATOM 768 N N . GLY A 1 101 ? -5.315 3.240 14.597 1.00 88.94 101 GLY A N 1
ATOM 769 C CA . GLY A 1 101 ? -5.798 1.859 14.679 1.00 88.94 101 GLY A CA 1
ATOM 770 C C . GLY A 1 101 ? -6.964 1.522 13.741 1.00 88.94 101 GLY A C 1
ATOM 771 O O . GLY A 1 101 ? -7.737 0.622 14.036 1.00 88.94 101 GLY A O 1
ATOM 772 N N . SER A 1 102 ? -7.153 2.247 12.632 1.00 89.56 102 SER A N 1
ATOM 773 C CA . SER A 1 102 ? -8.358 2.075 11.797 1.00 89.56 102 SER A CA 1
ATOM 774 C C . SER A 1 102 ? -8.469 0.734 11.046 1.00 89.56 102 SER A C 1
ATOM 776 O O . SER A 1 102 ? -9.529 0.449 10.488 1.00 89.56 102 SER A O 1
ATOM 778 N N . GLY A 1 103 ? -7.401 -0.074 11.004 1.00 93.00 103 GLY A N 1
ATOM 779 C CA . GLY A 1 103 ? -7.352 -1.369 10.314 1.00 93.00 103 GLY A CA 1
ATOM 780 C C . GLY A 1 103 ? -7.013 -1.328 8.819 1.00 93.00 103 GLY A C 1
ATOM 781 O O . GLY A 1 103 ? -6.752 -2.380 8.245 1.00 93.00 103 GLY A O 1
ATOM 782 N N . ALA A 1 104 ? -6.971 -0.151 8.189 1.00 93.69 104 ALA A N 1
ATOM 783 C CA . ALA A 1 104 ? -6.486 0.027 6.819 1.00 93.69 104 ALA A CA 1
ATOM 784 C C . ALA A 1 104 ? -5.432 1.138 6.758 1.00 93.69 104 ALA A C 1
ATOM 786 O O . ALA A 1 104 ? -5.685 2.265 7.186 1.00 93.69 104 ALA A O 1
ATOM 787 N N . TYR A 1 105 ? -4.260 0.844 6.195 1.00 93.69 105 TYR A N 1
ATOM 788 C CA . TYR A 1 105 ? -3.105 1.743 6.210 1.00 93.69 105 TYR A CA 1
ATOM 789 C C . TYR A 1 105 ? -2.530 1.963 4.817 1.00 93.69 105 TYR A C 1
ATOM 791 O O . TYR A 1 105 ? -2.320 1.012 4.066 1.00 93.69 105 TYR A O 1
ATOM 799 N N . LEU A 1 106 ? -2.237 3.225 4.492 1.00 93.75 106 LEU A N 1
ATOM 800 C CA . LEU A 1 106 ? -1.546 3.611 3.262 1.00 93.75 106 LEU A CA 1
ATOM 801 C C . LEU A 1 106 ? -0.173 4.151 3.602 1.00 93.75 106 LEU A C 1
ATOM 803 O O . LEU A 1 106 ? -0.063 5.248 4.151 1.00 93.75 106 LEU A O 1
ATOM 807 N N . LEU A 1 107 ? 0.855 3.384 3.269 1.00 93.38 107 LEU A N 1
ATOM 808 C CA . LEU A 1 107 ? 2.226 3.686 3.654 1.00 93.38 107 LEU A CA 1
ATOM 809 C C . LEU A 1 107 ? 3.042 4.141 2.446 1.00 93.38 107 LEU A C 1
ATOM 811 O O . LEU A 1 107 ? 2.831 3.697 1.315 1.00 93.38 107 LEU A O 1
ATOM 815 N N . ASN A 1 108 ? 3.975 5.052 2.682 1.00 91.88 108 ASN A N 1
ATOM 816 C CA . ASN A 1 108 ? 5.043 5.366 1.739 1.00 91.88 108 ASN A CA 1
ATOM 817 C C . ASN A 1 108 ? 6.231 4.395 1.935 1.00 91.88 108 ASN A C 1
ATOM 819 O O . ASN A 1 108 ? 6.169 3.432 2.702 1.00 91.88 108 ASN A O 1
ATOM 823 N N . TRP A 1 109 ? 7.341 4.691 1.261 1.00 89.38 109 TRP A N 1
ATOM 824 C CA . TRP A 1 109 ? 8.536 3.857 1.272 1.00 89.38 109 TRP A CA 1
ATOM 825 C C . TRP A 1 109 ? 9.214 3.770 2.649 1.00 89.38 109 TRP A C 1
ATOM 827 O O . TRP A 1 109 ? 9.968 2.830 2.873 1.00 89.38 109 TRP A O 1
ATOM 837 N N . ASN A 1 110 ? 8.966 4.713 3.572 1.00 87.56 110 ASN A N 1
ATOM 838 C CA . ASN A 1 110 ? 9.520 4.724 4.934 1.00 87.56 110 ASN A CA 1
ATOM 839 C C . ASN A 1 110 ? 8.536 4.296 6.028 1.00 87.56 110 ASN A C 1
ATOM 841 O O . ASN A 1 110 ? 8.868 4.392 7.205 1.00 87.56 110 ASN A O 1
ATOM 845 N N . GLY A 1 111 ? 7.365 3.777 5.652 1.00 85.94 111 GLY A N 1
ATOM 846 C CA . GLY A 1 111 ? 6.371 3.290 6.607 1.00 85.94 111 GLY A CA 1
ATOM 847 C C . GLY A 1 111 ? 5.538 4.388 7.262 1.00 85.94 111 GLY A C 1
ATOM 848 O O . GLY A 1 111 ? 4.680 4.100 8.104 1.00 85.94 111 GLY A O 1
ATOM 849 N N . GLU A 1 112 ? 5.727 5.644 6.864 1.00 89.12 112 GLU A N 1
ATOM 850 C CA . GLU A 1 112 ? 4.859 6.738 7.270 1.00 89.12 112 GLU A CA 1
ATOM 851 C C . GLU A 1 112 ? 3.543 6.714 6.492 1.00 89.12 112 GLU A C 1
ATOM 853 O O . GLU A 1 112 ? 3.453 6.346 5.315 1.00 89.12 112 GLU A O 1
ATOM 858 N N . VAL A 1 113 ? 2.491 7.154 7.174 1.00 87.56 113 VAL A N 1
ATOM 859 C CA . VAL A 1 113 ? 1.144 7.219 6.616 1.00 87.56 113 VAL A CA 1
ATOM 860 C C . VAL A 1 113 ? 1.083 8.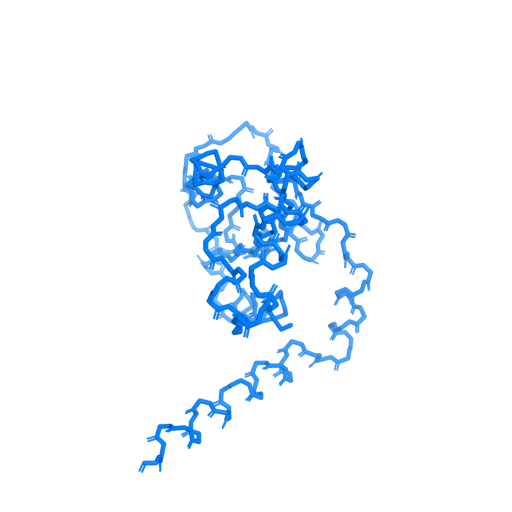332 5.577 1.00 87.56 113 VAL A C 1
ATOM 862 O O . VAL A 1 113 ? 1.388 9.489 5.869 1.00 87.56 113 VAL A O 1
ATOM 865 N N . ARG A 1 114 ? 0.620 8.015 4.364 1.00 81.06 114 ARG A N 1
ATOM 866 C CA . ARG A 1 114 ? 0.413 9.033 3.330 1.00 81.06 114 ARG A CA 1
ATOM 867 C C . ARG A 1 114 ? -0.849 9.861 3.598 1.00 81.06 114 ARG A C 1
ATOM 869 O O . ARG A 1 114 ? -1.943 9.291 3.666 1.00 81.06 114 ARG A O 1
ATOM 876 N N . PRO A 1 115 ? -0.751 11.203 3.629 1.00 64.44 115 PRO A N 1
ATOM 877 C CA . PRO A 1 115 ? -1.904 12.078 3.800 1.00 64.44 115 PRO A CA 1
ATOM 878 C C . PRO A 1 115 ? -2.732 12.111 2.508 1.00 64.44 115 PRO A C 1
ATOM 880 O O . PRO A 1 115 ? -2.513 12.921 1.616 1.00 64.44 115 PRO A O 1
ATOM 883 N N . SER A 1 116 ? -3.687 11.192 2.396 1.00 76.56 116 S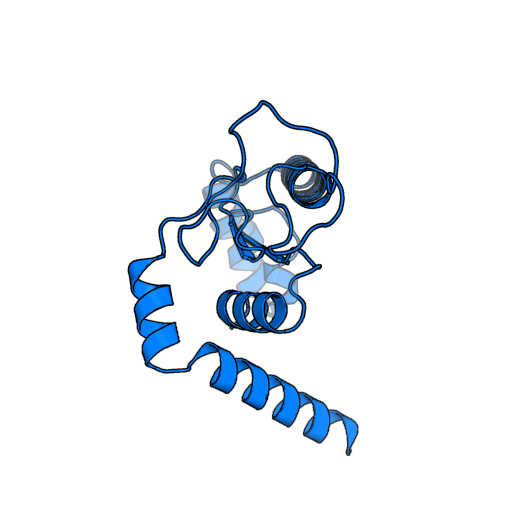ER A N 1
ATOM 884 C CA . SER A 1 116 ? -4.642 11.102 1.277 1.00 76.56 116 SER A CA 1
ATOM 885 C C . SER A 1 116 ? -6.097 11.124 1.760 1.00 76.56 116 SER A C 1
ATOM 887 O O . SER A 1 116 ? -7.015 10.744 1.042 1.00 76.56 116 SER A O 1
ATOM 889 N N . GLN A 1 117 ? -6.322 11.610 2.982 1.00 75.69 117 GLN A N 1
ATOM 890 C CA . GLN A 1 117 ? -7.620 11.556 3.657 1.00 75.69 117 GLN A CA 1
ATOM 891 C C . GLN A 1 117 ? -8.730 12.242 2.858 1.00 75.69 117 GLN A C 1
ATOM 893 O O . GLN A 1 117 ? -9.780 11.641 2.675 1.00 75.69 117 GLN A O 1
ATOM 898 N N . LYS A 1 118 ? -8.476 13.439 2.308 1.00 85.56 118 LYS A N 1
ATOM 899 C CA . LYS A 1 118 ? -9.487 14.201 1.558 1.00 85.56 118 LYS A CA 1
ATOM 900 C C . LYS A 1 118 ? -10.020 13.433 0.344 1.00 85.56 118 LYS A C 1
ATOM 902 O O . LYS A 1 118 ? -11.227 13.358 0.151 1.00 85.56 118 LYS A O 1
ATOM 907 N N . ILE A 1 119 ? -9.128 12.848 -0.458 1.00 89.12 119 ILE A N 1
ATOM 908 C CA . ILE A 1 119 ? -9.538 12.132 -1.673 1.00 89.12 119 ILE A CA 1
ATOM 909 C C . ILE A 1 119 ? -10.211 10.796 -1.336 1.00 89.12 119 ILE A C 1
ATOM 911 O O . ILE A 1 119 ? -11.185 10.415 -1.971 1.00 89.12 119 ILE A O 1
ATOM 915 N N . ILE A 1 120 ? -9.743 10.107 -0.290 1.00 87.75 120 ILE A N 1
ATOM 916 C CA . ILE A 1 120 ? -10.361 8.861 0.184 1.00 87.75 120 ILE A CA 1
ATOM 917 C C . ILE A 1 120 ? -11.750 9.129 0.761 1.00 87.75 120 ILE A C 1
ATOM 919 O O . ILE A 1 120 ? -12.674 8.357 0.531 1.00 87.75 120 ILE A O 1
ATOM 923 N N . GLU A 1 121 ? -11.919 10.228 1.488 1.00 89.88 121 GLU A N 1
ATOM 924 C CA . GLU A 1 121 ? -13.216 10.645 2.007 1.00 89.88 121 GLU A CA 1
ATOM 925 C C . GLU A 1 121 ? -14.203 10.956 0.879 1.00 89.88 121 GLU A C 1
ATOM 927 O O . GLU A 1 121 ? -15.334 10.473 0.904 1.00 89.88 121 GLU A O 1
ATOM 932 N N . GLU A 1 122 ? -13.761 11.667 -0.156 1.00 92.25 122 GLU A N 1
ATOM 933 C CA . GLU A 1 122 ? -14.569 11.912 -1.350 1.00 92.25 122 GLU A CA 1
ATOM 934 C C . GLU A 1 122 ? -14.974 10.597 -2.043 1.00 92.25 122 GLU A C 1
ATOM 936 O O . GLU A 1 122 ? -16.139 10.394 -2.392 1.00 92.25 122 GLU A O 1
ATOM 941 N N . TYR A 1 123 ? -14.043 9.646 -2.156 1.00 92.75 123 TYR A N 1
ATOM 942 C CA . TYR A 1 123 ? -14.310 8.315 -2.705 1.00 92.75 123 TYR A CA 1
ATOM 943 C C . TYR A 1 123 ? -15.279 7.492 -1.847 1.00 92.75 123 TYR A C 1
ATOM 945 O O . TYR A 1 123 ? -16.109 6.762 -2.399 1.00 92.75 123 TYR A O 1
ATOM 953 N N . ARG A 1 124 ? -15.234 7.636 -0.516 1.00 90.75 124 ARG A N 1
ATOM 954 C CA . ARG A 1 124 ? -16.213 7.037 0.403 1.00 90.75 124 ARG A CA 1
ATOM 955 C C . ARG A 1 124 ? -17.611 7.606 0.183 1.00 90.75 124 ARG A C 1
ATOM 957 O O . ARG A 1 124 ? -18.562 6.831 0.099 1.00 90.75 124 ARG A O 1
ATOM 964 N N . VAL A 1 125 ? -17.745 8.928 0.048 1.00 93.50 125 VAL A N 1
ATOM 965 C CA . VAL A 1 125 ? -19.039 9.581 -0.235 1.00 93.50 125 VAL A CA 1
ATOM 966 C C . VAL A 1 125 ? -19.636 9.057 -1.543 1.00 93.50 125 VAL A C 1
ATOM 968 O O . VAL A 1 125 ? -20.832 8.778 -1.615 1.00 93.50 125 VAL A O 1
ATOM 971 N N . GLN A 1 126 ? -18.793 8.834 -2.550 1.00 94.38 126 GLN A N 1
ATOM 972 C CA . GLN A 1 126 ? -19.190 8.285 -3.848 1.00 94.38 126 GLN A CA 1
ATOM 973 C C . GLN A 1 126 ? -19.400 6.755 -3.856 1.00 94.38 126 GLN A C 1
ATOM 975 O O . GLN A 1 126 ? -19.749 6.201 -4.897 1.00 94.38 126 GLN A O 1
ATOM 980 N N . ARG A 1 127 ? -19.204 6.052 -2.727 1.00 92.69 127 ARG A N 1
ATOM 981 C CA . ARG A 1 127 ? -19.269 4.576 -2.622 1.00 92.69 127 ARG A CA 1
ATOM 982 C C . ARG A 1 127 ? -18.354 3.843 -3.615 1.00 92.69 127 ARG A C 1
ATOM 984 O O . ARG A 1 127 ? -18.667 2.749 -4.094 1.00 92.69 127 ARG A O 1
ATOM 991 N N . LEU A 1 128 ? -17.208 4.445 -3.938 1.00 92.50 128 LEU A N 1
ATOM 992 C CA . LEU A 1 128 ? -16.221 3.834 -4.827 1.00 92.50 128 LEU A CA 1
ATOM 993 C C . LEU A 1 128 ? -15.564 2.568 -4.253 1.00 92.50 128 LEU A C 1
ATOM 995 O O . LEU A 1 128 ? -15.307 1.672 -5.057 1.00 92.50 128 LEU A O 1
ATOM 999 N N . PRO A 1 129 ? -15.304 2.422 -2.934 1.00 90.69 129 PRO A N 1
ATOM 1000 C CA . PRO A 1 129 ? -14.785 1.168 -2.386 1.00 90.69 129 PRO A CA 1
ATOM 1001 C C . PRO A 1 129 ? -15.661 -0.039 -2.719 1.00 90.69 129 PRO A C 1
ATOM 1003 O O . PRO A 1 129 ? -15.164 -1.035 -3.241 1.00 90.69 129 PRO A O 1
ATOM 1006 N N . GLU A 1 130 ? -16.972 0.065 -2.489 1.00 91.44 130 GLU A N 1
ATOM 1007 C CA . GLU A 1 130 ? -17.926 -0.998 -2.798 1.00 91.44 130 GLU A CA 1
ATOM 1008 C C . GLU A 1 130 ? -18.037 -1.253 -4.308 1.00 91.44 130 GLU A C 1
ATOM 1010 O O . GLU A 1 130 ? -18.104 -2.406 -4.733 1.00 91.44 130 GLU A O 1
ATOM 1015 N N . LEU A 1 131 ? -18.016 -0.197 -5.130 1.00 92.94 131 LEU A N 1
ATOM 1016 C CA . LEU A 1 131 ? -18.047 -0.329 -6.588 1.00 92.94 131 LEU A CA 1
ATOM 1017 C C . LEU A 1 131 ? -16.812 -1.064 -7.126 1.00 92.94 131 LEU A C 1
ATOM 1019 O O . LEU A 1 131 ? -16.951 -1.975 -7.940 1.00 92.94 131 LEU A O 1
ATOM 1023 N N . VAL A 1 132 ? -15.615 -0.664 -6.686 1.00 93.44 132 VAL A N 1
ATOM 1024 C CA . VAL A 1 132 ? -14.342 -1.266 -7.108 1.00 93.44 132 VAL A CA 1
ATOM 1025 C C . VAL A 1 132 ? -14.265 -2.722 -6.668 1.00 93.44 132 VAL A C 1
ATOM 1027 O O . VAL A 1 132 ? -13.827 -3.559 -7.458 1.00 93.44 132 VAL A O 1
ATOM 1030 N N . TRP A 1 133 ? -14.701 -3.033 -5.444 1.00 94.44 133 TRP A N 1
ATOM 1031 C CA . TRP A 1 133 ? -14.717 -4.405 -4.947 1.00 94.44 133 TRP A CA 1
ATOM 1032 C C . TRP A 1 133 ? -15.656 -5.288 -5.771 1.00 94.44 133 TRP A C 1
ATOM 1034 O O . TRP A 1 133 ? -15.192 -6.253 -6.374 1.00 94.44 133 TRP A O 1
ATOM 1044 N N . ARG A 1 134 ? -16.924 -4.879 -5.926 1.00 94.62 134 ARG A N 1
ATOM 1045 C CA . ARG A 1 134 ? -17.913 -5.615 -6.730 1.00 94.62 134 ARG A CA 1
ATOM 1046 C C . ARG A 1 134 ? -17.438 -5.831 -8.163 1.00 94.62 134 ARG A C 1
ATOM 1048 O O . ARG A 1 134 ? -17.506 -6.936 -8.674 1.00 94.62 134 ARG A O 1
ATOM 1055 N N . HIS A 1 135 ? -16.906 -4.790 -8.805 1.00 95.12 135 HIS A N 1
ATOM 1056 C CA . HIS A 1 135 ? -16.376 -4.913 -10.163 1.00 95.12 135 HIS A CA 1
ATOM 1057 C C . HIS A 1 135 ? -15.229 -5.932 -10.262 1.00 95.12 135 HIS A C 1
ATOM 1059 O O . HIS A 1 135 ? -15.104 -6.622 -11.273 1.00 95.12 135 HIS A O 1
ATOM 1065 N N . THR A 1 136 ? -14.389 -6.010 -9.226 1.00 94.06 136 THR A N 1
ATOM 1066 C CA . THR A 1 136 ? -13.283 -6.971 -9.155 1.00 94.06 136 THR A CA 1
ATOM 1067 C C . THR A 1 136 ? -13.816 -8.396 -9.003 1.00 94.06 136 THR A C 1
ATOM 1069 O O . THR A 1 136 ? -13.402 -9.264 -9.766 1.00 94.06 136 THR A O 1
ATOM 1072 N N . GLU A 1 137 ? -14.769 -8.630 -8.095 1.00 94.44 137 GLU A N 1
ATOM 1073 C CA . GLU A 1 137 ? -15.431 -9.935 -7.927 1.00 94.44 137 GLU A CA 1
ATOM 1074 C C . GLU A 1 137 ? -16.152 -10.371 -9.212 1.00 94.44 137 GLU A C 1
ATOM 1076 O O . GLU A 1 137 ? -15.863 -11.445 -9.732 1.00 94.44 137 GLU A O 1
ATOM 1081 N N . ASP A 1 138 ? -16.958 -9.494 -9.823 1.00 96.19 138 ASP A N 1
ATOM 1082 C CA . ASP A 1 138 ? -17.673 -9.771 -11.079 1.00 96.19 138 ASP A CA 1
ATOM 1083 C C . ASP A 1 138 ? -16.724 -10.165 -12.230 1.00 96.19 138 ASP A C 1
ATOM 1085 O O . ASP A 1 138 ? -17.096 -10.894 -13.155 1.00 96.19 138 ASP A O 1
ATOM 1089 N N . LEU A 1 139 ? -15.504 -9.615 -12.264 1.00 95.56 139 LEU A N 1
ATOM 1090 C CA . LEU A 1 139 ? -14.485 -9.986 -13.251 1.00 95.56 139 LEU A CA 1
ATOM 1091 C C . LEU A 1 139 ? -13.890 -11.366 -12.964 1.00 95.56 139 LEU A C 1
ATOM 1093 O O . LEU A 1 139 ? -13.707 -12.140 -13.906 1.00 95.56 139 LEU A O 1
ATOM 1097 N N . LEU A 1 140 ? -13.590 -11.664 -11.698 1.00 95.12 140 LEU A N 1
ATOM 1098 C CA . LEU A 1 140 ? -13.038 -12.953 -11.284 1.00 95.12 140 LEU A CA 1
ATOM 1099 C C . LEU A 1 140 ? -14.050 -14.083 -11.500 1.00 95.12 140 LEU A C 1
ATOM 1101 O O . LEU A 1 140 ? -13.699 -15.089 -12.114 1.00 95.12 140 LEU A O 1
ATOM 1105 N N . ASP A 1 141 ? -15.312 -13.882 -11.125 1.00 96.44 141 ASP A N 1
ATOM 1106 C CA . ASP A 1 141 ? -16.382 -14.864 -11.329 1.00 96.44 141 ASP A CA 1
ATOM 1107 C C . ASP A 1 141 ? -16.563 -15.191 -12.815 1.00 96.44 141 ASP A C 1
ATOM 1109 O O . ASP A 1 141 ? -16.620 -16.354 -13.216 1.00 96.44 141 ASP A O 1
ATOM 1113 N N . ARG A 1 142 ? -16.557 -14.168 -13.680 1.00 96.12 142 ARG A N 1
ATOM 1114 C CA . ARG A 1 142 ? -16.616 -14.366 -15.138 1.00 96.12 142 ARG A CA 1
ATOM 1115 C C . ARG A 1 142 ? -15.404 -15.101 -15.702 1.00 96.12 142 ARG A C 1
ATOM 1117 O O . ARG A 1 142 ? -15.541 -15.768 -16.725 1.00 96.12 142 ARG A O 1
ATOM 1124 N N . ALA A 1 143 ? -14.228 -14.941 -15.101 1.00 95.00 143 ALA A N 1
ATOM 1125 C CA . ALA A 1 143 ? -13.019 -15.624 -15.546 1.00 95.00 143 ALA A CA 1
ATOM 1126 C C . ALA A 1 143 ? -13.028 -17.112 -15.168 1.00 95.00 143 ALA A C 1
ATOM 1128 O O . ALA A 1 143 ? -12.531 -17.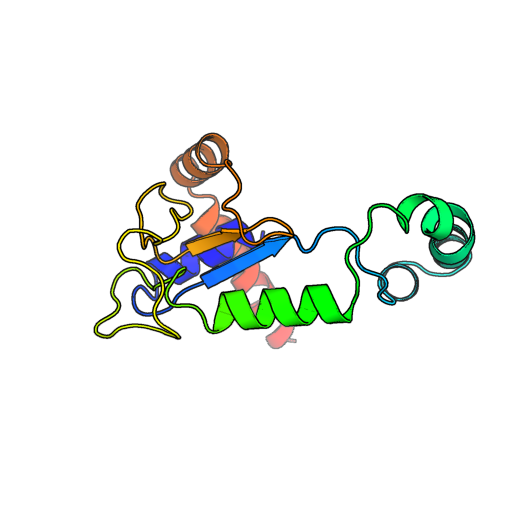920 -15.947 1.00 95.00 143 ALA A O 1
ATOM 1129 N N . VAL A 1 144 ? -13.604 -17.462 -14.012 1.00 94.69 144 VAL A N 1
ATOM 1130 C CA . VAL A 1 144 ? -13.695 -18.845 -13.510 1.00 94.69 144 VAL A CA 1
ATOM 1131 C C . VAL A 1 144 ? -14.854 -19.621 -14.142 1.00 94.69 144 VAL A C 1
ATOM 1133 O O . VAL A 1 144 ? -14.749 -20.828 -14.314 1.00 94.69 144 VAL A O 1
ATOM 1136 N N . CYS A 1 145 ? -15.936 -18.952 -14.548 1.00 87.38 145 CYS A N 1
ATOM 1137 C CA . CYS A 1 145 ? -17.055 -19.575 -15.270 1.00 87.38 145 CYS A CA 1
ATOM 1138 C C . CYS A 1 145 ? -16.758 -19.913 -16.751 1.00 87.38 145 CYS A C 1
ATOM 1140 O O . CYS A 1 145 ? -17.695 -20.199 -17.500 1.00 87.38 145 CYS A O 1
ATOM 1142 N N . ARG A 1 146 ? -15.496 -19.837 -17.192 1.00 55.38 146 ARG A N 1
ATOM 1143 C CA . ARG A 1 146 ? -15.045 -20.267 -18.527 1.00 55.38 146 ARG A CA 1
ATOM 1144 C C . ARG A 1 146 ? -14.578 -21.713 -18.508 1.00 55.38 146 ARG A C 1
ATOM 1146 O O . ARG A 1 146 ? -14.846 -22.394 -19.519 1.00 55.38 146 ARG A O 1
#

Sequence (146 aa):
MTSLSMEHLAKAHPSVSFVHVYPGPVGTNIYSNSFPPPISTFYNHGMWPLMWPFSVGLHESGERHLFHLSSARYPAKKGTMIQGVPVEPGDVAKGTTGEGGSGAYLLNWNGEVRPSQKIIEEYRVQRLPELVWRHTEDLLDRAVCR

Radius of gyration: 18.01 Å; chains: 1; bounding box: 40×34×51 Å

Foldseek 3Di:
DQQLLQVVVLVVCQQAAAEDEAQFAEPDQVLVVPDPPPRSVCCNPPVCVVCVVVYDYPVRLVVQVVCVQAELQGGGNDHPDSRHDYDPPPSRAQALCRDGRHRHAYYYSNRHGDPPNVVSVVCVVVVVSVVVNVVVVVVVVVVVVD

Organism: NCBI:txid1506151

InterPro domains:
  IPR052228 Secondary Metabolite Biosynthesis Oxidoreductase [PTHR47534] (1-143)